Protein AF-A0A953B3X7-F1 (afdb_monomer_lite)

Structure (mmCIF, N/CA/C/O backbone):
data_AF-A0A953B3X7-F1
#
_entry.id   AF-A0A953B3X7-F1
#
loop_
_atom_site.group_PDB
_atom_site.id
_atom_site.type_symbol
_atom_site.label_atom_id
_atom_site.label_alt_id
_atom_site.label_comp_id
_atom_site.label_asym_id
_atom_site.label_entity_id
_atom_site.label_seq_id
_atom_site.pdbx_PDB_ins_code
_atom_site.Cartn_x
_atom_site.Cartn_y
_atom_site.Cartn_z
_atom_site.occupancy
_atom_site.B_iso_or_equiv
_atom_site.auth_seq_id
_atom_site.auth_comp_id
_atom_site.auth_asym_id
_atom_site.auth_atom_id
_atom_site.pdbx_PDB_model_num
ATOM 1 N N . MET A 1 1 ? 15.419 24.532 -111.971 1.00 41.69 1 MET A N 1
ATOM 2 C CA . MET A 1 1 ? 16.707 25.130 -111.563 1.00 41.69 1 MET A CA 1
ATOM 3 C C . MET A 1 1 ? 16.679 25.338 -110.055 1.00 41.69 1 MET A C 1
ATOM 5 O O . MET A 1 1 ? 15.739 25.950 -109.579 1.00 41.69 1 MET A O 1
ATOM 9 N N . VAL A 1 2 ? 17.703 24.814 -109.372 1.00 45.59 2 VAL A N 1
ATOM 10 C CA . VAL A 1 2 ? 18.144 25.094 -107.987 1.00 45.59 2 VAL A CA 1
ATOM 11 C C . VAL A 1 2 ? 17.258 24.598 -106.827 1.00 45.59 2 VAL A C 1
ATOM 13 O O . VAL A 1 2 ? 16.187 25.119 -106.546 1.00 45.59 2 VAL A O 1
ATOM 16 N N . ALA A 1 3 ? 17.788 23.601 -106.113 1.00 48.12 3 ALA A N 1
ATOM 17 C CA . ALA A 1 3 ? 17.398 23.201 -104.761 1.00 48.12 3 ALA A CA 1
ATOM 18 C C . ALA A 1 3 ? 18.099 24.081 -103.704 1.00 48.12 3 ALA A C 1
ATOM 20 O O . ALA A 1 3 ? 19.215 24.532 -103.966 1.00 48.12 3 ALA A O 1
ATOM 21 N N . PRO A 1 4 ? 17.552 24.225 -102.481 1.00 57.09 4 PRO A N 1
ATOM 22 C CA . PRO A 1 4 ? 18.349 24.575 -101.315 1.00 57.09 4 PRO A CA 1
ATOM 23 C C . PRO A 1 4 ? 18.483 23.409 -100.325 1.00 57.09 4 PRO A C 1
ATOM 25 O O . PRO A 1 4 ? 17.570 22.617 -100.091 1.00 57.09 4 PRO A O 1
ATOM 28 N N . LEU A 1 5 ? 19.685 23.330 -99.760 1.00 54.03 5 LEU A N 1
ATOM 29 C CA . LEU A 1 5 ? 20.174 22.331 -98.821 1.00 54.03 5 LEU A CA 1
ATOM 30 C C . LEU A 1 5 ? 19.466 22.417 -97.459 1.00 54.03 5 LEU A C 1
ATOM 32 O O . LEU A 1 5 ? 19.482 23.454 -96.800 1.00 54.03 5 LEU A O 1
ATOM 36 N N . LEU A 1 6 ? 18.934 21.288 -96.989 1.00 52.44 6 LEU A N 1
ATOM 37 C CA . LEU A 1 6 ? 18.536 21.094 -95.594 1.00 52.44 6 LEU A CA 1
ATOM 38 C C . LEU A 1 6 ? 19.789 20.887 -94.730 1.00 52.44 6 LEU A C 1
ATOM 40 O O . LEU A 1 6 ? 20.364 19.798 -94.690 1.00 52.44 6 LEU A O 1
ATOM 44 N N . ALA A 1 7 ? 20.204 21.931 -94.015 1.00 59.34 7 ALA A N 1
ATOM 45 C CA . ALA A 1 7 ? 21.215 21.844 -92.968 1.00 59.34 7 ALA A CA 1
ATOM 46 C C . ALA A 1 7 ? 20.650 21.072 -91.760 1.00 59.34 7 ALA A C 1
ATOM 48 O O . ALA A 1 7 ? 19.867 21.599 -90.969 1.00 59.34 7 ALA A O 1
ATOM 49 N N . ARG A 1 8 ? 21.036 19.800 -91.613 1.00 54.66 8 ARG A N 1
ATOM 50 C CA . ARG A 1 8 ? 20.739 19.004 -90.415 1.00 54.66 8 ARG A CA 1
ATOM 51 C C . ARG A 1 8 ? 21.577 19.525 -89.242 1.00 54.66 8 ARG A C 1
ATOM 53 O O . ARG A 1 8 ? 22.788 19.330 -89.215 1.00 54.66 8 ARG A O 1
ATOM 60 N N . ARG A 1 9 ? 20.938 20.168 -88.259 1.00 55.44 9 ARG A N 1
ATOM 61 C CA . ARG A 1 9 ? 21.537 20.425 -86.939 1.00 55.44 9 ARG A CA 1
ATOM 62 C C . ARG A 1 9 ? 21.674 19.089 -86.202 1.00 55.44 9 ARG A C 1
ATOM 64 O O . ARG A 1 9 ? 20.670 18.444 -85.915 1.00 55.44 9 ARG A O 1
ATOM 71 N N . GLY A 1 10 ? 22.909 18.663 -85.946 1.00 57.31 10 GLY A N 1
ATOM 72 C CA . GLY A 1 10 ? 23.195 17.524 -85.073 1.00 57.31 10 GLY A CA 1
ATOM 73 C C . GLY A 1 10 ? 22.893 17.842 -83.599 1.00 57.31 10 GLY A C 1
ATOM 74 O O . GLY A 1 10 ? 22.824 19.019 -83.234 1.00 57.31 10 GLY A O 1
ATOM 75 N N . PRO A 1 11 ? 22.702 16.820 -82.748 1.00 54.75 11 PRO A N 1
ATOM 76 C CA . PRO A 1 11 ? 22.440 17.012 -81.328 1.00 54.75 11 PRO A CA 1
ATOM 77 C C . PRO A 1 11 ? 23.699 17.520 -80.617 1.00 54.75 11 PRO A C 1
ATOM 79 O O . PRO A 1 11 ? 24.784 16.955 -80.754 1.00 54.75 11 PRO A O 1
ATOM 82 N N . VAL A 1 12 ? 23.545 18.592 -79.842 1.00 60.88 12 VAL A N 1
ATOM 83 C CA . VAL A 1 12 ? 24.578 19.083 -78.925 1.00 60.88 12 VAL A CA 1
ATOM 84 C C . VAL A 1 12 ? 24.673 18.084 -77.772 1.00 60.88 12 VAL A C 1
ATOM 86 O O . VAL A 1 12 ? 23.740 17.953 -76.982 1.00 60.88 12 VAL A O 1
ATOM 89 N N . ALA A 1 13 ? 25.779 17.346 -77.697 1.00 51.78 13 ALA A N 1
ATOM 90 C CA . ALA A 1 13 ? 26.075 16.481 -76.563 1.00 51.78 13 ALA A CA 1
ATOM 91 C C . ALA A 1 13 ? 26.340 17.350 -75.324 1.00 51.78 13 ALA A C 1
ATOM 93 O O . ALA A 1 13 ? 27.291 18.131 -75.293 1.00 51.78 13 ALA A O 1
ATOM 94 N N . ALA A 1 14 ? 25.482 17.227 -74.311 1.00 60.72 14 ALA A N 1
ATOM 95 C CA . ALA A 1 14 ? 25.699 17.843 -73.011 1.00 60.72 14 ALA A CA 1
ATOM 96 C C . ALA A 1 14 ? 26.886 17.160 -72.300 1.00 60.72 14 ALA A C 1
ATOM 98 O O . ALA A 1 14 ? 26.978 15.928 -72.327 1.00 60.72 14 ALA A O 1
ATOM 99 N N . PRO A 1 15 ? 27.795 17.913 -71.657 1.00 56.44 15 PRO A N 1
ATOM 100 C CA . PRO A 1 15 ? 28.886 17.317 -70.901 1.00 56.44 15 PRO A CA 1
ATOM 101 C C . PRO A 1 15 ? 28.338 16.598 -69.661 1.00 56.44 15 PRO A C 1
ATOM 103 O O . PRO A 1 15 ? 27.633 17.180 -68.837 1.00 56.44 15 PRO A O 1
ATOM 106 N N . LEU A 1 16 ? 28.674 15.314 -69.529 1.00 58.22 16 LEU A N 1
ATOM 107 C CA . LEU A 1 16 ? 28.437 14.531 -68.318 1.00 58.22 16 LEU A CA 1
ATOM 108 C C . LEU A 1 16 ? 29.434 14.974 -67.242 1.00 58.22 16 LEU A C 1
ATOM 110 O O . LEU A 1 16 ? 30.593 14.556 -67.224 1.00 58.22 16 LEU A O 1
ATOM 114 N N . ASP A 1 17 ? 28.963 15.845 -66.357 1.00 57.84 17 ASP A N 1
ATOM 115 C CA . ASP A 1 17 ? 29.702 16.360 -65.211 1.00 57.84 17 ASP A CA 1
ATOM 116 C C . ASP A 1 17 ? 29.904 15.257 -64.150 1.00 57.84 17 ASP A C 1
ATOM 118 O O . ASP A 1 17 ? 29.036 14.971 -63.318 1.00 57.84 17 ASP A O 1
ATOM 122 N N . ARG A 1 18 ? 31.069 14.594 -64.207 1.00 58.62 18 ARG A N 1
ATOM 123 C CA . ARG A 1 18 ? 31.474 13.483 -63.320 1.00 58.62 18 ARG A CA 1
ATOM 124 C C . ARG A 1 18 ? 31.527 13.864 -61.831 1.00 58.62 18 ARG A C 1
ATOM 126 O O . ARG A 1 18 ? 31.540 12.963 -60.994 1.00 58.62 18 ARG A O 1
ATOM 133 N N . GLY A 1 19 ? 31.531 15.155 -61.480 1.00 49.88 19 GLY A N 1
ATOM 134 C CA . GLY A 1 19 ? 31.636 15.620 -60.090 1.00 49.88 19 GLY A CA 1
ATOM 135 C C . GLY A 1 19 ? 30.348 15.488 -59.266 1.00 49.88 19 GLY A C 1
ATOM 136 O O . GLY A 1 19 ? 30.395 15.386 -58.041 1.00 49.88 19 GLY A O 1
ATOM 137 N N . THR A 1 20 ? 29.183 15.441 -59.916 1.00 53.09 20 THR A N 1
ATOM 138 C CA . THR A 1 20 ? 27.879 15.410 -59.224 1.00 53.09 20 THR A CA 1
ATOM 139 C C . THR A 1 20 ? 27.446 14.009 -58.785 1.00 53.09 20 THR A C 1
ATOM 141 O O . THR A 1 20 ? 26.668 13.874 -57.839 1.00 53.09 20 THR A O 1
ATOM 144 N N . VAL A 1 21 ? 27.969 12.958 -59.423 1.00 52.81 21 VAL A N 1
ATOM 145 C CA . VAL A 1 21 ? 27.577 11.562 -59.159 1.00 52.81 21 VAL A CA 1
ATOM 146 C C . VAL A 1 21 ? 28.153 11.059 -57.833 1.00 52.81 21 VAL A C 1
ATOM 148 O O . VAL A 1 21 ? 27.412 10.509 -57.023 1.00 52.81 21 VAL A O 1
ATOM 151 N N . ALA A 1 22 ? 29.435 11.327 -57.561 1.00 54.94 22 ALA A N 1
ATOM 152 C CA . ALA A 1 22 ? 30.111 10.884 -56.335 1.00 54.94 22 ALA A CA 1
ATOM 153 C C . ALA A 1 22 ? 29.538 11.533 -55.060 1.00 54.94 22 ALA A C 1
ATOM 155 O O . ALA A 1 22 ? 29.503 10.924 -53.992 1.00 54.94 22 ALA A O 1
ATOM 156 N N . ARG A 1 23 ? 29.042 12.771 -55.173 1.00 57.44 23 ARG A N 1
ATOM 157 C CA . ARG A 1 23 ? 28.434 13.507 -54.056 1.00 57.44 23 ARG A CA 1
ATOM 158 C C . ARG A 1 23 ? 27.011 13.024 -53.748 1.00 57.44 23 ARG A C 1
ATOM 160 O O . ARG A 1 23 ? 26.589 13.076 -52.600 1.00 57.44 23 ARG A O 1
ATOM 167 N N . ARG A 1 24 ? 26.282 12.527 -54.757 1.00 58.06 24 ARG A N 1
ATOM 168 C CA . ARG A 1 24 ? 24.915 11.990 -54.617 1.00 58.06 24 ARG A CA 1
ATOM 169 C C . ARG A 1 24 ? 24.894 10.578 -54.033 1.00 58.06 24 ARG A C 1
ATOM 171 O O . ARG A 1 24 ? 24.031 10.281 -53.214 1.00 58.06 24 ARG A O 1
ATOM 178 N N . THR A 1 25 ? 25.850 9.728 -54.401 1.00 61.22 25 THR A N 1
ATOM 179 C CA . THR A 1 25 ? 25.963 8.369 -53.848 1.00 61.22 25 THR A CA 1
ATOM 180 C C . THR A 1 25 ? 26.340 8.371 -52.368 1.00 61.22 25 THR A C 1
ATOM 182 O O . THR A 1 25 ? 25.761 7.604 -51.605 1.00 61.22 25 THR A O 1
ATOM 185 N N . GLY A 1 26 ? 27.225 9.275 -51.931 1.00 69.75 26 GLY A N 1
ATOM 186 C CA . GLY A 1 26 ? 27.570 9.417 -50.511 1.00 69.75 26 GLY A CA 1
ATOM 187 C C . GLY A 1 26 ? 26.373 9.792 -49.628 1.00 69.75 26 GLY A C 1
ATOM 188 O O . GLY A 1 26 ? 26.196 9.220 -48.558 1.00 69.75 26 GLY A O 1
ATOM 189 N N . VAL A 1 27 ? 25.505 10.694 -50.104 1.00 75.25 27 VAL A N 1
ATOM 190 C CA . VAL A 1 27 ? 24.293 11.117 -49.376 1.00 75.25 27 VAL A CA 1
ATOM 191 C C . VAL A 1 27 ? 23.269 9.983 -49.272 1.00 75.25 27 VAL A C 1
ATOM 193 O O . VAL A 1 27 ? 22.660 9.809 -48.221 1.00 75.25 27 VAL A O 1
ATOM 196 N N . LEU A 1 28 ? 23.105 9.182 -50.329 1.00 76.56 28 LEU A N 1
ATOM 197 C CA . LEU A 1 28 ? 22.179 8.044 -50.323 1.00 76.56 28 LEU A CA 1
ATOM 198 C C . LEU A 1 28 ? 22.627 6.938 -49.364 1.00 76.56 28 LEU A C 1
ATOM 200 O O . LEU A 1 28 ? 21.810 6.416 -48.610 1.00 76.56 28 LEU A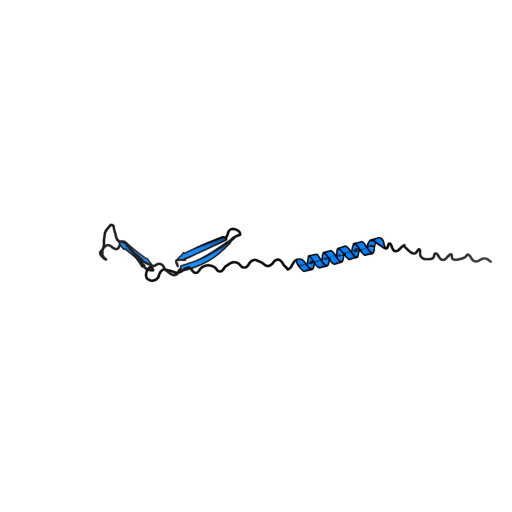 O 1
ATOM 204 N N . VAL A 1 29 ? 23.921 6.608 -49.357 1.00 81.00 29 VAL A N 1
ATOM 205 C CA . VAL A 1 29 ? 24.479 5.598 -48.447 1.00 81.00 29 VAL A CA 1
ATOM 206 C C . VAL A 1 29 ? 24.369 6.062 -46.994 1.00 81.00 29 VAL A C 1
ATOM 208 O O . VAL A 1 29 ? 23.920 5.297 -46.145 1.00 81.00 29 VAL A O 1
ATOM 211 N N . LEU A 1 30 ? 24.698 7.326 -46.709 1.00 81.44 30 LEU A N 1
ATOM 212 C CA . LEU A 1 30 ? 24.585 7.886 -45.360 1.00 81.44 30 LEU A CA 1
ATOM 213 C C . LEU A 1 30 ? 23.124 7.943 -44.878 1.00 81.44 30 LEU A C 1
ATOM 215 O O . LEU A 1 30 ? 22.850 7.633 -43.722 1.00 81.44 30 LEU A O 1
ATOM 219 N N . GLY A 1 31 ? 22.183 8.283 -45.766 1.00 83.38 31 GLY A N 1
ATOM 220 C CA . GLY A 1 31 ? 20.749 8.285 -45.466 1.00 83.38 31 GLY A CA 1
ATOM 221 C C . GLY A 1 31 ? 20.188 6.887 -45.185 1.00 83.38 31 GLY A C 1
ATOM 222 O O . GLY A 1 31 ? 19.425 6.715 -44.238 1.00 83.38 31 GLY A O 1
ATOM 223 N N . LEU A 1 32 ? 20.609 5.876 -45.954 1.00 82.31 32 LEU A N 1
ATOM 224 C CA . LEU A 1 32 ? 20.230 4.474 -45.730 1.00 82.31 32 LEU A CA 1
ATOM 225 C C . LEU A 1 32 ? 20.778 3.932 -44.403 1.00 82.31 32 LEU A C 1
ATOM 227 O O . LEU A 1 32 ? 20.054 3.257 -43.676 1.00 82.31 32 LEU A O 1
ATOM 231 N N . LEU A 1 33 ? 22.026 4.262 -44.061 1.00 81.31 33 LEU A N 1
ATOM 232 C CA . LEU A 1 33 ? 22.621 3.911 -42.768 1.00 81.31 33 LEU A CA 1
ATOM 233 C C . LEU A 1 33 ? 21.894 4.593 -41.601 1.00 81.31 33 LEU A C 1
ATOM 235 O O . LEU A 1 33 ? 21.560 3.928 -40.626 1.00 81.31 33 LEU A O 1
ATOM 239 N N . ALA A 1 34 ? 21.588 5.888 -41.706 1.00 79.88 34 ALA A N 1
ATOM 240 C CA . ALA A 1 34 ? 20.844 6.601 -40.668 1.00 79.88 34 ALA A CA 1
ATOM 241 C C . ALA A 1 34 ? 19.432 6.022 -40.459 1.00 79.88 34 ALA A C 1
ATOM 243 O O . ALA A 1 34 ? 18.996 5.855 -39.321 1.00 79.88 34 ALA A O 1
ATOM 244 N N . ALA A 1 35 ? 18.739 5.651 -41.541 1.00 79.94 35 ALA A N 1
ATOM 245 C CA . ALA A 1 35 ? 17.435 4.997 -41.461 1.00 79.94 35 ALA A CA 1
ATOM 246 C C . ALA A 1 35 ? 17.523 3.612 -40.795 1.00 79.94 35 ALA A C 1
ATOM 248 O O . ALA A 1 35 ? 16.685 3.286 -39.955 1.00 79.94 35 ALA A O 1
ATOM 249 N N . ALA A 1 36 ? 18.563 2.830 -41.106 1.00 81.31 36 ALA A N 1
ATOM 250 C CA . ALA A 1 36 ? 18.779 1.510 -40.513 1.00 81.31 36 ALA A CA 1
ATOM 251 C C . ALA A 1 36 ? 19.055 1.559 -38.997 1.00 81.31 36 ALA A C 1
ATOM 253 O O . ALA A 1 36 ? 18.707 0.619 -38.288 1.00 81.31 36 ALA A O 1
ATOM 254 N N . LEU A 1 37 ? 19.642 2.646 -38.482 1.00 79.19 37 LEU A N 1
ATOM 255 C CA . LEU A 1 37 ? 19.935 2.802 -37.050 1.00 79.19 37 LEU A CA 1
ATOM 256 C C . LEU A 1 37 ? 18.751 3.334 -36.221 1.00 79.19 37 LEU A C 1
ATOM 258 O O . LEU A 1 37 ? 18.787 3.244 -34.995 1.00 79.19 37 LEU A O 1
ATOM 262 N N . SER A 1 38 ? 17.694 3.856 -36.854 1.00 75.88 38 SER A N 1
ATOM 263 C CA . SER A 1 38 ? 16.555 4.471 -36.146 1.00 75.88 38 SER A CA 1
ATOM 264 C C . SER A 1 38 ? 15.724 3.501 -35.290 1.00 75.88 38 SER A C 1
ATOM 266 O O . SER A 1 38 ? 14.995 3.945 -34.409 1.00 75.88 38 SER A O 1
ATOM 268 N N . GLY A 1 39 ? 15.860 2.187 -35.497 1.00 72.75 39 GLY A N 1
ATOM 269 C CA . GLY A 1 39 ? 15.143 1.155 -34.735 1.00 72.75 39 GLY A CA 1
ATOM 270 C C . GLY A 1 39 ? 15.856 0.644 -33.477 1.00 72.75 39 GLY A C 1
ATOM 271 O O . GLY A 1 39 ? 15.328 -0.241 -32.815 1.00 72.75 39 GLY A O 1
ATOM 272 N N . CYS A 1 40 ? 17.052 1.148 -33.148 1.00 76.62 40 CYS A N 1
ATOM 273 C CA . CYS A 1 40 ? 17.848 0.646 -32.016 1.00 76.62 40 CYS A CA 1
ATOM 274 C C . CYS A 1 40 ? 17.572 1.354 -30.676 1.00 76.62 40 CYS A C 1
ATOM 276 O O . CYS A 1 40 ? 18.262 1.092 -29.691 1.00 76.62 40 CYS A O 1
ATOM 278 N N . ALA A 1 41 ? 16.586 2.251 -30.615 1.00 74.81 41 ALA A N 1
ATOM 279 C CA . ALA A 1 41 ? 16.118 2.815 -29.354 1.00 74.81 41 ALA A CA 1
ATOM 280 C C . ALA A 1 41 ? 15.101 1.847 -28.729 1.00 74.81 41 ALA A C 1
ATOM 282 O O . ALA A 1 41 ? 13.920 1.890 -29.052 1.00 74.81 41 ALA A O 1
ATOM 283 N N . GLY A 1 42 ? 15.577 0.924 -27.893 1.00 69.00 42 GLY A N 1
ATOM 284 C CA . GLY A 1 42 ? 14.704 0.078 -27.080 1.00 69.00 42 GLY A CA 1
ATOM 285 C C . GLY A 1 42 ? 14.253 0.821 -25.825 1.00 69.00 42 GLY A C 1
ATOM 286 O O . GLY A 1 42 ? 15.082 1.427 -25.144 1.00 69.00 42 GLY A O 1
ATOM 287 N N . GLU A 1 43 ? 12.960 0.766 -25.506 1.00 71.00 43 GLU A N 1
ATOM 288 C CA . GLU A 1 43 ? 12.458 1.228 -24.213 1.00 71.00 43 GLU A CA 1
ATOM 289 C C . GLU A 1 43 ? 13.085 0.414 -23.075 1.00 71.00 43 GLU A C 1
ATOM 291 O O . GLU A 1 43 ? 13.136 -0.819 -23.105 1.00 71.00 43 GLU A O 1
ATOM 296 N N . ALA A 1 44 ? 13.585 1.117 -22.058 1.00 72.50 44 ALA A N 1
ATOM 297 C CA . ALA A 1 44 ? 14.044 0.479 -20.837 1.00 72.50 44 ALA A CA 1
ATOM 298 C C . ALA A 1 44 ? 12.853 -0.227 -20.171 1.00 72.50 44 ALA A C 1
ATOM 300 O O . ALA A 1 44 ? 11.815 0.387 -19.926 1.00 72.50 44 ALA A O 1
ATOM 301 N N . SER A 1 45 ? 12.997 -1.523 -19.881 1.00 76.44 45 SER A N 1
ATOM 302 C CA . SER A 1 45 ? 11.965 -2.270 -19.159 1.00 76.44 45 SER A CA 1
ATOM 303 C C . SER A 1 45 ? 11.781 -1.663 -17.772 1.00 76.44 45 SER A C 1
ATOM 305 O O . SER A 1 45 ? 12.728 -1.620 -16.985 1.00 76.44 45 SER A O 1
ATOM 307 N N . GLN A 1 46 ? 10.556 -1.242 -17.456 1.00 82.12 46 GLN A N 1
ATOM 308 C CA . GLN A 1 46 ? 10.204 -0.823 -16.102 1.00 82.12 46 GLN A CA 1
ATOM 309 C C . GLN A 1 46 ? 10.357 -2.016 -15.140 1.00 82.12 46 GLN A C 1
ATOM 311 O O . GLN A 1 46 ? 10.066 -3.157 -15.525 1.00 82.12 46 GLN A O 1
ATOM 316 N N . PRO A 1 47 ? 10.848 -1.798 -13.909 1.00 86.19 47 PRO A N 1
ATOM 317 C CA . PRO A 1 47 ? 10.982 -2.867 -12.931 1.00 86.19 47 PRO A CA 1
ATOM 318 C C . PRO A 1 47 ? 9.605 -3.345 -12.464 1.00 86.19 47 PRO A C 1
ATOM 320 O O . PRO A 1 47 ? 8.638 -2.588 -12.472 1.00 86.19 47 PRO A O 1
ATOM 323 N N . ALA A 1 48 ? 9.513 -4.599 -12.020 1.00 89.50 48 ALA A N 1
ATOM 324 C CA . ALA A 1 48 ? 8.268 -5.139 -11.483 1.00 89.50 48 ALA A CA 1
ATOM 325 C C . ALA A 1 48 ? 7.799 -4.342 -10.252 1.00 89.50 48 ALA A C 1
ATOM 327 O O . ALA A 1 48 ? 8.600 -4.021 -9.373 1.00 89.50 48 ALA A O 1
ATOM 328 N N . CYS A 1 49 ? 6.497 -4.063 -10.185 1.00 91.94 49 CYS A N 1
ATOM 329 C CA . CYS A 1 49 ? 5.886 -3.419 -9.026 1.00 91.94 49 CYS A CA 1
ATOM 330 C C . CYS A 1 49 ? 6.017 -4.342 -7.796 1.00 91.94 49 CYS A C 1
ATOM 332 O O . CYS A 1 49 ? 5.742 -5.544 -7.913 1.00 91.94 49 CYS A O 1
ATOM 334 N N . PRO A 1 50 ? 6.462 -3.839 -6.630 1.00 91.44 50 PRO A N 1
ATOM 335 C CA . PRO A 1 50 ? 6.640 -4.668 -5.447 1.00 91.44 50 PRO A CA 1
ATOM 336 C C . PRO A 1 50 ? 5.309 -5.245 -4.960 1.00 91.44 50 PRO A C 1
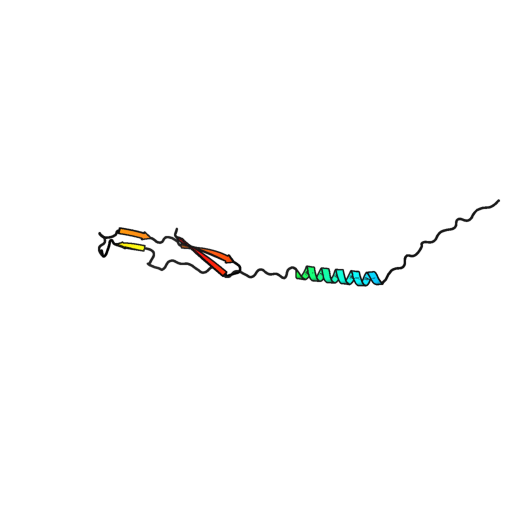ATOM 338 O O . PRO A 1 50 ? 4.256 -4.613 -5.042 1.00 91.44 50 PRO A O 1
ATOM 341 N N . ALA A 1 51 ? 5.368 -6.452 -4.400 1.00 89.44 51 ALA A N 1
ATOM 342 C CA . ALA A 1 51 ? 4.206 -7.063 -3.778 1.00 89.44 51 ALA A CA 1
ATOM 343 C C . ALA A 1 51 ? 3.841 -6.311 -2.489 1.00 89.44 51 ALA A C 1
ATOM 345 O O . ALA A 1 51 ? 4.663 -6.180 -1.581 1.00 89.44 51 ALA A O 1
ATOM 346 N N . VAL A 1 52 ? 2.591 -5.863 -2.396 1.00 90.50 52 VAL A N 1
ATOM 347 C CA . VAL A 1 52 ? 2.006 -5.317 -1.169 1.00 90.50 52 VAL A CA 1
ATOM 348 C C . VAL A 1 52 ? 1.067 -6.366 -0.592 1.00 90.50 52 VAL A C 1
ATOM 350 O O . VAL A 1 52 ? 0.222 -6.910 -1.298 1.00 90.50 52 VAL A O 1
ATOM 353 N N . ALA A 1 53 ? 1.219 -6.660 0.695 1.00 87.56 53 ALA A N 1
ATOM 354 C CA . ALA A 1 53 ? 0.397 -7.637 1.391 1.00 87.56 53 ALA A CA 1
ATOM 355 C C . ALA A 1 53 ? -0.037 -7.100 2.754 1.00 87.56 53 ALA A C 1
ATOM 357 O O . ALA A 1 53 ? 0.645 -6.279 3.371 1.00 87.56 53 ALA A O 1
ATOM 358 N N . ARG A 1 54 ? -1.172 -7.606 3.242 1.00 88.50 54 ARG A N 1
ATOM 359 C CA . ARG A 1 54 ? -1.558 -7.430 4.643 1.00 88.50 54 ARG A CA 1
ATOM 360 C C . ARG A 1 54 ? -0.667 -8.287 5.525 1.00 88.50 54 ARG A C 1
ATOM 362 O O . ARG A 1 54 ? -0.341 -9.417 5.164 1.00 88.50 54 ARG A O 1
ATOM 369 N N . LEU A 1 55 ? -0.333 -7.762 6.699 1.00 87.81 55 LEU A N 1
ATOM 370 C CA . LEU A 1 55 ? 0.321 -8.566 7.716 1.00 87.81 55 LEU A CA 1
ATOM 371 C C . LEU A 1 55 ? -0.666 -9.651 8.192 1.00 87.81 55 LEU A C 1
ATOM 373 O O . LEU A 1 55 ? -1.805 -9.309 8.533 1.00 87.81 55 LEU A O 1
ATOM 377 N N . PRO A 1 56 ? -0.267 -10.936 8.195 1.00 84.56 56 PRO A N 1
ATOM 378 C CA . PRO A 1 56 ? -1.101 -12.006 8.723 1.00 84.56 56 PRO A CA 1
ATOM 379 C C . PRO A 1 56 ? -1.536 -11.696 10.156 1.00 84.56 56 PRO A C 1
ATOM 381 O O . PRO A 1 56 ? -0.769 -11.117 10.924 1.00 84.56 56 PRO A O 1
ATOM 384 N N . ASP A 1 57 ? -2.777 -12.044 10.488 1.00 86.06 57 ASP A N 1
ATOM 385 C CA . ASP A 1 57 ? -3.386 -11.856 11.813 1.00 86.06 57 ASP A CA 1
ATOM 386 C C . ASP A 1 57 ? -3.520 -10.393 12.293 1.00 86.06 57 ASP A C 1
ATOM 388 O O . ASP A 1 57 ? -3.961 -10.143 13.415 1.00 86.06 57 ASP A O 1
ATOM 392 N N . ALA A 1 58 ? -3.198 -9.411 11.443 1.00 88.31 58 ALA A N 1
ATOM 393 C CA . ALA A 1 58 ? -3.384 -7.981 11.704 1.00 88.31 58 ALA A CA 1
ATOM 394 C C . ALA A 1 58 ? -4.535 -7.373 10.882 1.00 88.31 58 ALA A C 1
ATOM 396 O O . ALA A 1 58 ? -4.599 -6.160 10.681 1.00 88.31 58 ALA A O 1
ATOM 397 N N . ASP A 1 59 ? -5.452 -8.204 10.383 1.00 91.31 59 ASP A N 1
ATOM 398 C CA . ASP A 1 59 ? -6.608 -7.758 9.606 1.00 91.31 59 ASP A CA 1
ATOM 399 C C . ASP A 1 59 ? -7.711 -7.154 10.482 1.00 91.31 59 ASP A C 1
ATOM 401 O O . ASP A 1 59 ? -8.612 -6.519 9.945 1.00 91.31 59 ASP A O 1
ATOM 405 N N . ARG A 1 60 ? -7.653 -7.310 11.810 1.00 91.88 60 ARG A N 1
ATOM 406 C CA . ARG A 1 60 ? -8.627 -6.743 12.751 1.00 91.88 60 ARG A CA 1
ATOM 407 C C . ARG A 1 60 ? -7.987 -5.694 13.654 1.00 91.88 60 ARG A C 1
ATOM 409 O O . ARG A 1 60 ? -7.020 -5.972 14.355 1.00 91.88 60 ARG A O 1
ATOM 416 N N . LEU A 1 61 ? -8.591 -4.509 13.694 1.00 91.94 61 LEU A N 1
ATOM 417 C CA . LEU A 1 61 ? -8.276 -3.464 14.662 1.00 91.94 61 LEU A CA 1
ATOM 418 C C . LEU A 1 61 ? -9.414 -3.324 15.666 1.00 91.94 61 LEU A C 1
ATOM 420 O O . LEU A 1 61 ? -10.573 -3.190 15.279 1.00 91.94 61 LEU A O 1
ATOM 424 N N . THR A 1 62 ? -9.059 -3.263 16.945 1.00 93.50 62 THR A N 1
ATOM 425 C CA . THR A 1 62 ? -9.994 -2.982 18.036 1.00 93.50 62 THR A CA 1
ATOM 426 C C . THR A 1 62 ? -9.497 -1.768 18.804 1.00 93.50 62 THR A C 1
ATOM 428 O O . THR A 1 62 ? -8.347 -1.722 19.247 1.00 93.50 62 THR A O 1
ATOM 431 N N . ARG A 1 63 ? -10.361 -0.766 18.967 1.00 93.88 63 ARG A N 1
ATOM 432 C CA . ARG A 1 63 ? -10.089 0.413 19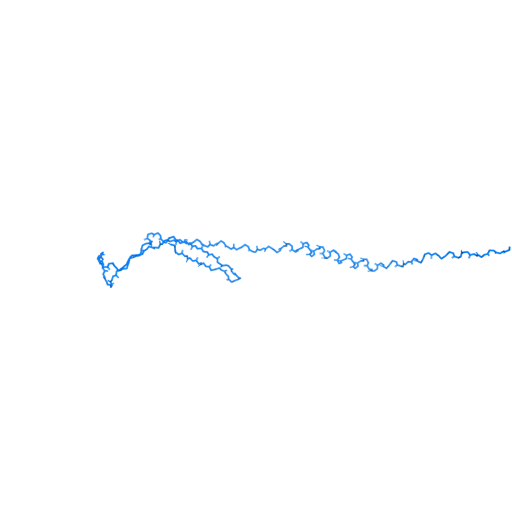.790 1.00 93.88 63 ARG A CA 1
ATOM 433 C C . ARG A 1 63 ? -10.931 0.332 21.049 1.00 93.88 63 ARG A C 1
ATOM 435 O O . ARG A 1 63 ? -12.150 0.245 20.964 1.00 93.88 63 ARG A O 1
ATOM 442 N N . PHE A 1 64 ? -10.283 0.458 22.199 1.00 97.12 64 PHE A N 1
ATOM 443 C CA . PHE A 1 64 ? -10.951 0.580 23.492 1.00 97.12 64 PHE A CA 1
ATOM 444 C C . PHE A 1 64 ? -11.083 2.050 23.902 1.00 97.12 64 PHE A C 1
ATOM 446 O O . PHE A 1 64 ? -10.300 2.908 23.472 1.00 97.12 64 PHE A O 1
ATOM 453 N N . VAL A 1 65 ? -12.074 2.354 24.736 1.00 96.19 65 VAL A N 1
ATOM 454 C CA . VAL A 1 65 ? -12.224 3.675 25.355 1.00 96.19 65 VAL A CA 1
ATOM 455 C C . VAL A 1 65 ? -11.163 3.850 26.448 1.00 96.19 65 VAL A C 1
ATOM 457 O O . VAL A 1 65 ? -11.063 3.044 27.369 1.00 96.19 65 VAL A O 1
ATOM 460 N N . GLY A 1 66 ? -10.374 4.928 26.377 1.00 92.50 66 GLY A N 1
ATOM 461 C CA . GLY A 1 66 ? -9.372 5.253 27.400 1.00 92.50 66 GLY A CA 1
ATOM 462 C C . GLY A 1 66 ? -8.382 4.109 27.652 1.00 92.50 66 GLY A C 1
ATOM 463 O O . GLY A 1 66 ? -7.724 3.641 26.726 1.00 92.50 66 GLY A O 1
ATOM 464 N N . SER A 1 67 ? -8.267 3.679 28.912 1.00 93.00 67 SER A N 1
ATOM 465 C CA . SER A 1 67 ? -7.448 2.534 29.338 1.00 93.00 67 SER A CA 1
ATOM 466 C C . SER A 1 67 ? -8.255 1.243 29.533 1.00 93.00 67 SER A C 1
ATOM 468 O O . SER A 1 67 ? -7.789 0.348 30.244 1.00 93.00 67 SER A O 1
ATOM 470 N N . GLY A 1 68 ? -9.467 1.175 28.972 1.00 93.06 68 GLY A N 1
ATOM 471 C CA . GLY A 1 68 ? -10.333 -0.001 29.022 1.00 93.06 68 GLY A CA 1
ATOM 472 C C . GLY A 1 68 ? -9.643 -1.248 28.470 1.00 93.06 68 GLY A C 1
ATOM 473 O O . GLY A 1 68 ? -8.751 -1.165 27.620 1.00 93.06 68 GLY A O 1
ATOM 474 N N . ARG A 1 69 ? -10.019 -2.409 29.008 1.00 90.19 69 ARG A N 1
ATOM 475 C CA . ARG A 1 69 ? -9.440 -3.719 28.651 1.00 90.19 69 ARG A CA 1
ATOM 476 C C . ARG A 1 69 ? -10.493 -4.816 28.506 1.00 90.19 69 ARG A C 1
ATOM 478 O O . ARG A 1 69 ? -10.120 -5.940 28.178 1.00 90.19 69 ARG A O 1
ATOM 485 N N . ASP A 1 70 ? -11.762 -4.507 28.772 1.00 93.44 70 ASP A N 1
ATOM 486 C CA . ASP A 1 70 ? -12.864 -5.457 28.647 1.00 93.44 70 ASP A CA 1
ATOM 487 C C . ASP A 1 70 ? -13.591 -5.293 27.305 1.00 93.44 70 ASP A C 1
ATOM 489 O O . ASP A 1 70 ? -13.544 -4.239 26.666 1.00 93.44 70 ASP A O 1
ATOM 493 N N . LEU A 1 71 ? -14.293 -6.344 26.880 1.00 93.25 71 LEU A N 1
ATOM 494 C CA . LEU A 1 71 ? -15.110 -6.362 25.669 1.00 93.25 71 LEU A CA 1
ATOM 495 C C . LEU A 1 71 ? -16.250 -5.336 25.726 1.00 93.25 71 LEU A C 1
ATOM 497 O O . LEU A 1 71 ? -16.705 -4.872 24.683 1.00 93.25 71 LEU A O 1
ATOM 501 N N . THR A 1 72 ? -16.689 -4.943 26.924 1.00 94.75 72 THR A N 1
ATOM 502 C CA . THR A 1 72 ? -17.676 -3.869 27.105 1.00 94.75 72 THR A CA 1
ATOM 503 C C . THR A 1 72 ? -17.121 -2.479 26.802 1.00 94.75 72 THR A C 1
ATOM 505 O O . THR A 1 72 ? -17.901 -1.561 26.567 1.00 94.75 72 THR A O 1
ATOM 508 N N . ASP A 1 73 ? -15.794 -2.316 26.783 1.00 95.94 73 ASP A N 1
ATOM 509 C CA . ASP A 1 73 ? -15.119 -1.027 26.583 1.00 95.94 73 ASP A CA 1
ATOM 510 C C . ASP A 1 73 ? -14.710 -0.789 25.119 1.00 95.94 73 ASP A C 1
ATOM 512 O O . ASP A 1 73 ? -13.967 0.154 24.818 1.00 95.94 73 ASP A O 1
ATOM 516 N N . VAL A 1 74 ? -15.142 -1.652 24.196 1.00 96.19 74 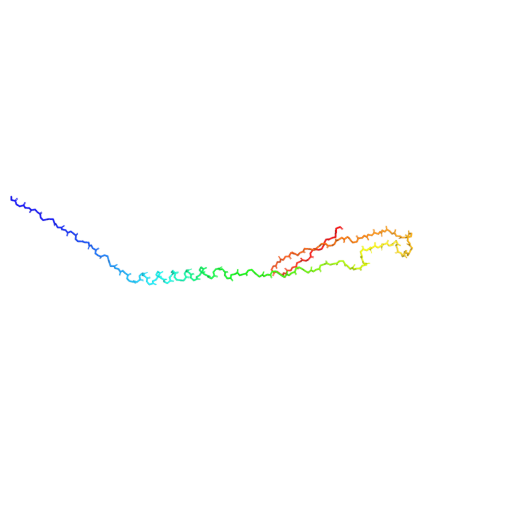VAL A N 1
ATOM 517 C CA . VAL A 1 74 ? -14.829 -1.528 22.770 1.00 96.19 74 VAL A CA 1
ATOM 518 C C . VAL A 1 74 ? -15.554 -0.314 22.190 1.00 96.19 74 VAL A C 1
ATOM 520 O O . VAL A 1 74 ? -16.778 -0.266 22.116 1.00 96.19 74 VAL A O 1
ATOM 523 N N . ALA A 1 75 ? -14.776 0.673 21.748 1.00 96.00 75 ALA A N 1
ATOM 524 C CA . ALA A 1 75 ? -15.276 1.870 21.081 1.00 96.00 75 ALA A CA 1
ATOM 525 C C . ALA A 1 75 ? -15.627 1.585 19.618 1.00 96.00 75 ALA A C 1
ATOM 527 O O . ALA A 1 75 ? -16.653 2.043 19.120 1.00 96.00 75 ALA A O 1
ATOM 528 N N . PHE A 1 76 ? -14.756 0.848 18.925 1.00 95.12 76 PHE A N 1
ATOM 529 C CA . PHE A 1 76 ? -15.026 0.346 17.585 1.00 95.12 76 PHE A CA 1
ATOM 530 C C . PHE A 1 76 ? -14.142 -0.851 17.246 1.00 95.12 76 PHE A C 1
ATOM 532 O O . PHE A 1 76 ? -13.042 -1.023 17.783 1.00 95.12 76 PHE A O 1
ATOM 539 N N . GLU A 1 77 ? -14.616 -1.614 16.269 1.00 94.56 77 GLU A N 1
ATOM 540 C CA . GLU A 1 77 ? -13.836 -2.615 15.559 1.00 94.56 77 GLU A CA 1
ATOM 541 C C . GLU A 1 77 ? -13.810 -2.275 14.072 1.00 94.56 77 GLU A C 1
ATOM 543 O O . GLU A 1 77 ? -14.802 -1.813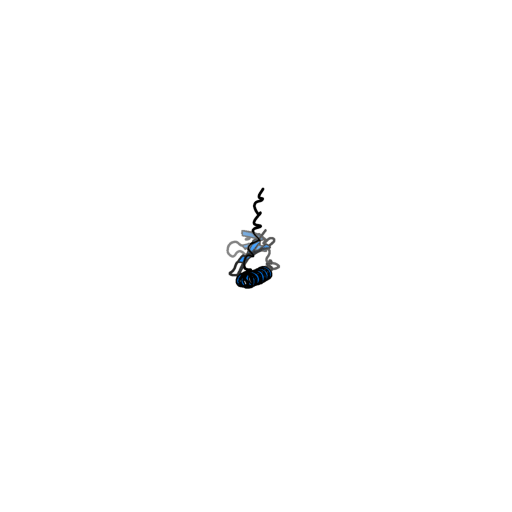 13.507 1.00 94.56 77 GLU A O 1
ATOM 548 N N . ALA A 1 78 ? -12.668 -2.506 13.439 1.00 93.75 78 ALA A N 1
ATOM 549 C CA . ALA A 1 78 ? -12.494 -2.359 12.005 1.00 93.75 78 ALA A CA 1
ATOM 550 C C . ALA A 1 78 ? -11.760 -3.574 11.452 1.00 93.75 78 ALA A C 1
ATOM 552 O O . ALA A 1 78 ? -10.986 -4.230 12.155 1.00 93.75 78 ALA A O 1
ATOM 553 N N . ARG A 1 79 ? -11.990 -3.859 10.170 1.00 91.75 79 ARG A N 1
ATOM 554 C CA . ARG A 1 79 ? -11.196 -4.836 9.435 1.00 91.75 79 ARG A CA 1
ATOM 555 C C . ARG A 1 79 ? -10.466 -4.161 8.291 1.00 91.75 79 ARG A C 1
ATOM 557 O O . ARG A 1 79 ? -11.059 -3.364 7.572 1.00 91.75 79 ARG A O 1
ATOM 564 N N . ILE A 1 80 ? -9.194 -4.496 8.122 1.00 91.06 80 ILE A N 1
ATOM 565 C CA . ILE A 1 80 ? -8.453 -4.178 6.909 1.00 91.06 80 ILE A CA 1
ATOM 566 C C . ILE A 1 80 ? -8.918 -5.186 5.867 1.00 91.06 80 ILE A C 1
ATOM 568 O O . ILE A 1 80 ? -8.641 -6.375 6.014 1.00 91.06 80 ILE A O 1
ATOM 572 N N . GLY A 1 81 ? -9.659 -4.730 4.860 1.00 88.94 81 GLY A N 1
ATOM 573 C CA . GLY A 1 81 ? -10.141 -5.559 3.758 1.00 88.94 81 GLY A CA 1
ATOM 574 C C . GLY A 1 81 ? -9.035 -5.941 2.779 1.00 88.94 81 GLY A C 1
ATOM 575 O O . GLY A 1 81 ? -7.857 -5.972 3.125 1.00 88.94 81 GLY A O 1
ATOM 576 N N . GLU A 1 82 ? -9.394 -6.284 1.550 1.00 89.06 82 GLU A N 1
ATOM 577 C CA . GLU A 1 82 ? -8.391 -6.618 0.538 1.00 89.06 82 GLU A CA 1
ATOM 578 C C . GLU A 1 82 ? -7.531 -5.392 0.201 1.00 89.06 82 GLU A C 1
ATOM 580 O O . GLU A 1 82 ? -8.031 -4.269 0.176 1.00 89.06 82 GLU A O 1
ATOM 585 N N . VAL A 1 83 ? -6.230 -5.601 -0.026 1.00 90.69 83 VAL A N 1
ATOM 586 C CA . VAL A 1 83 ? -5.304 -4.525 -0.395 1.00 90.69 83 VAL A CA 1
ATOM 587 C C . VAL A 1 83 ? -4.891 -4.720 -1.841 1.00 90.69 83 VAL A C 1
ATOM 589 O O . VAL A 1 83 ? -4.272 -5.730 -2.172 1.00 90.69 83 VAL A O 1
ATOM 592 N N . SER A 1 84 ? -5.210 -3.746 -2.686 1.00 91.12 84 SER A N 1
ATOM 593 C CA . SER A 1 84 ? -4.688 -3.660 -4.047 1.00 91.12 84 SER A CA 1
ATOM 594 C C . SER A 1 84 ? -3.607 -2.587 -4.119 1.00 91.12 84 SER A C 1
ATOM 596 O O . SER A 1 84 ? -3.673 -1.578 -3.414 1.00 91.12 84 SER A O 1
ATOM 598 N N . ALA A 1 85 ? -2.593 -2.815 -4.951 1.00 92.56 85 ALA A N 1
ATOM 599 C CA . ALA A 1 85 ? -1.507 -1.869 -5.163 1.00 92.56 85 ALA A CA 1
ATOM 600 C C . ALA A 1 85 ? -1.308 -1.588 -6.651 1.00 92.56 85 ALA A C 1
ATOM 602 O O . ALA A 1 85 ? -1.454 -2.484 -7.485 1.00 92.56 85 ALA A O 1
ATOM 603 N N . SER A 1 86 ? -0.961 -0.345 -6.965 1.00 92.62 86 SER A N 1
ATOM 604 C CA . SER A 1 86 ? -0.546 0.095 -8.295 1.00 92.62 86 SER A CA 1
ATOM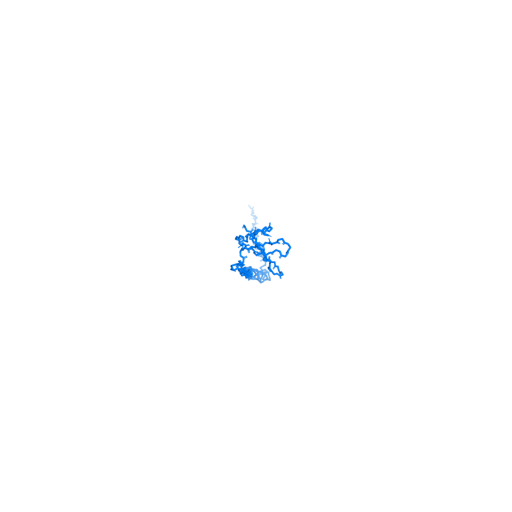 605 C C . SER A 1 86 ? 0.768 0.861 -8.204 1.00 92.62 86 SER A C 1
ATOM 607 O O . SER A 1 86 ? 1.031 1.508 -7.188 1.00 92.62 86 SER A O 1
ATOM 609 N N . CYS A 1 87 ? 1.565 0.789 -9.270 1.00 94.50 87 CYS A N 1
ATOM 610 C CA . CYS A 1 87 ? 2.783 1.573 -9.410 1.00 94.50 87 CYS A CA 1
ATOM 611 C C . CYS A 1 87 ? 2.630 2.614 -10.514 1.00 94.50 87 CYS A C 1
ATOM 613 O O . CYS A 1 87 ? 2.227 2.265 -11.624 1.00 94.50 87 CYS A O 1
ATOM 615 N N . ASP A 1 88 ? 3.013 3.847 -10.202 1.00 92.69 88 ASP A N 1
ATOM 616 C CA . ASP A 1 88 ? 3.211 4.915 -11.176 1.00 92.69 88 ASP A CA 1
ATOM 617 C C . ASP A 1 88 ? 4.721 5.135 -11.342 1.00 92.69 88 ASP A C 1
ATOM 619 O O . ASP A 1 88 ? 5.449 5.196 -10.352 1.00 92.69 88 ASP A O 1
ATOM 623 N N . TYR A 1 89 ? 5.200 5.189 -12.586 1.00 91.12 89 TYR A N 1
ATOM 624 C CA . TYR A 1 89 ? 6.626 5.281 -12.919 1.00 91.12 89 TYR A CA 1
ATOM 625 C C . TYR A 1 89 ? 6.942 6.620 -13.581 1.00 91.12 89 TYR A C 1
ATOM 627 O O . TYR A 1 89 ? 6.209 7.062 -14.468 1.00 91.12 89 TYR A O 1
ATOM 635 N N . ASP A 1 90 ? 8.074 7.210 -13.209 1.00 88.31 90 ASP A N 1
ATOM 636 C CA . ASP A 1 90 ? 8.621 8.412 -13.832 1.00 88.31 90 ASP A CA 1
ATOM 637 C C . ASP A 1 90 ? 10.155 8.347 -13.951 1.00 88.31 90 ASP A C 1
ATOM 639 O O . ASP A 1 90 ? 10.794 7.362 -13.576 1.00 88.31 90 ASP A O 1
ATOM 643 N N . ASP A 1 91 ? 10.760 9.403 -14.501 1.00 86.00 91 ASP A N 1
ATOM 644 C CA . ASP A 1 91 ? 12.212 9.481 -14.719 1.00 86.00 91 ASP A CA 1
ATOM 645 C C . ASP A 1 91 ? 13.032 9.469 -13.410 1.00 86.00 91 ASP A C 1
ATOM 647 O O . ASP A 1 91 ? 14.245 9.246 -13.434 1.00 86.00 91 ASP A O 1
ATOM 651 N N . SER A 1 92 ? 12.394 9.725 -12.265 1.00 85.69 92 SER A N 1
ATOM 652 C CA . SER A 1 92 ? 13.000 9.777 -10.934 1.00 85.69 92 SER A CA 1
ATOM 653 C C . SER A 1 92 ? 12.761 8.521 -10.087 1.00 85.69 92 SER A C 1
ATOM 655 O O . SER A 1 92 ? 13.484 8.318 -9.106 1.00 85.69 92 SER A O 1
ATOM 657 N N . GLY A 1 93 ? 11.822 7.645 -10.468 1.00 86.94 93 GLY A N 1
ATOM 658 C CA . GLY A 1 93 ? 11.562 6.395 -9.757 1.00 86.94 93 GLY A CA 1
ATOM 659 C C . GLY A 1 93 ? 10.164 5.810 -9.966 1.00 86.94 93 GLY A C 1
ATOM 660 O O . GLY A 1 93 ? 9.595 5.870 -11.055 1.00 86.94 93 GLY A O 1
ATOM 661 N N . TYR A 1 94 ? 9.646 5.163 -8.916 1.00 91.62 94 TYR A N 1
ATOM 662 C CA . TYR A 1 94 ? 8.292 4.612 -8.886 1.00 91.62 94 TYR A CA 1
ATOM 663 C C . TYR A 1 94 ? 7.608 4.883 -7.544 1.00 91.62 94 TYR A C 1
ATOM 665 O O . TYR A 1 94 ? 8.222 4.719 -6.486 1.00 91.62 94 TYR A O 1
ATOM 673 N N . ASP A 1 95 ? 6.324 5.227 -7.602 1.00 93.81 95 ASP A N 1
ATOM 674 C CA . ASP A 1 95 ? 5.450 5.407 -6.445 1.00 93.81 95 ASP A CA 1
ATOM 675 C C . ASP A 1 95 ? 4.500 4.220 -6.307 1.00 93.81 95 ASP A C 1
ATOM 677 O O . ASP A 1 95 ? 3.892 3.777 -7.280 1.00 93.81 95 ASP A O 1
ATOM 681 N N . VAL A 1 96 ? 4.344 3.711 -5.081 1.00 94.19 96 VAL A N 1
ATOM 682 C CA . VAL A 1 96 ? 3.443 2.589 -4.778 1.00 94.19 96 VAL A CA 1
ATOM 683 C C . VAL A 1 96 ? 2.210 3.106 -4.050 1.00 94.19 96 VAL A C 1
ATOM 685 O O . VAL A 1 96 ? 2.286 3.542 -2.900 1.00 94.19 96 VAL A O 1
ATOM 688 N N . VAL A 1 97 ? 1.049 2.998 -4.692 1.00 93.75 97 VAL A N 1
ATOM 689 C CA . VAL A 1 97 ? -0.240 3.392 -4.114 1.00 93.75 97 VAL A CA 1
ATOM 690 C C . VAL A 1 97 ? -1.008 2.145 -3.696 1.00 93.75 97 VAL A C 1
ATOM 692 O O . VAL A 1 97 ? -1.414 1.354 -4.543 1.00 93.75 97 VAL A O 1
ATOM 695 N N . ALA A 1 98 ? -1.248 1.988 -2.392 1.00 92.94 98 ALA A N 1
ATOM 696 C CA . ALA A 1 98 ? -2.040 0.894 -1.832 1.00 92.94 98 ALA A CA 1
ATOM 697 C C . ALA A 1 98 ? -3.443 1.369 -1.418 1.00 92.94 98 ALA A C 1
ATOM 699 O O . ALA A 1 98 ? -3.589 2.403 -0.763 1.00 92.94 98 ALA A O 1
ATOM 700 N N . LYS A 1 99 ? -4.479 0.603 -1.773 1.00 91.69 99 LYS A N 1
ATOM 701 C CA . LYS A 1 99 ? -5.885 0.887 -1.445 1.00 91.69 99 LYS A CA 1
ATOM 702 C C . LYS A 1 99 ? -6.516 -0.298 -0.727 1.00 91.69 99 LYS A C 1
ATOM 704 O O . LYS A 1 99 ? -6.311 -1.439 -1.129 1.00 91.69 99 LYS A O 1
ATOM 709 N N . VAL A 1 100 ? -7.284 -0.005 0.322 1.00 91.25 100 VAL A N 1
ATOM 710 C CA . VAL A 1 100 ? -8.059 -0.995 1.084 1.00 91.25 100 VAL A CA 1
ATOM 711 C C . VAL A 1 100 ? -9.499 -0.990 0.569 1.00 91.25 100 VAL A C 1
ATOM 713 O O . VAL A 1 100 ? -10.086 0.088 0.461 1.00 91.25 100 VAL A O 1
ATOM 716 N N . GLN A 1 101 ? -10.034 -2.172 0.254 1.00 82.75 101 GLN A N 1
ATOM 717 C CA . GLN A 1 101 ? -11.381 -2.393 -0.294 1.00 82.75 101 GLN A CA 1
ATOM 718 C C . GLN A 1 101 ? -12.378 -2.845 0.775 1.00 82.75 101 GLN A C 1
ATOM 720 O O . GLN A 1 101 ? -11.971 -3.631 1.664 1.00 82.75 101 GLN A O 1
#

Radius of gyration: 41.89 Å; chains: 1; bounding box: 49×37×141 Å

Secondary structure (DSSP, 8-state):
-----------------THHHHHHHHHHHHHHHHHHHTT--PPPPPPPPPP--PPTT-SEEEEESTT--SGGGEEEEEE---EEEEEEEETTEEEEEEEE-

pLDDT: mean 79.4, std 15.56, range [41.69, 97.12]

Sequence (101 aa):
MVAPLLARRGPVAAPLDRGTVARRTGVLVLGLLAAALSGCAGEASQPACPAVARLPDADRLTRFVGSGRDLTDVAFEARIGEVSASCDYDDSGYDVVAKVQ

Foldseek 3Di:
DDDDDDDDDDDDDDDDPPVVPVVVVVVVVVVVVVVVCPPPDDDDDDDDDDDDDDDPPPQKDWDFDDPDDDPVRTPDMGGQADKDWDWDDDPVGIDIDIDTD